Protein AF-A0A3B8KPY1-F1 (afdb_monomer_lite)

Sequence (95 aa):
MLMFIVGYIVANFILTRLHGRTALNPVLSVGLSLVVLVLFTYLATYYKPEGLSKEELASALSSMRYRRTGLIAGEAAGLGTYFFKLRKARGSSPS

Secondary structure (DSSP, 8-state):
-HHHHHHHHHHHHIIIIIIHHH---HHHHHHHHHHHHHHHHHHHHH---SS--HHHHHHHHHHHHHHHHHHHHHHHHHHHHHHHHHHHHHHT---

Radius of gyration: 17.1 Å; chains: 1; bounding box: 44×20×50 Å

Structure (mmCIF, N/CA/C/O backbone):
data_AF-A0A3B8KPY1-F1
#
_entry.id   AF-A0A3B8KPY1-F1
#
loop_
_atom_site.group_PDB
_atom_site.id
_atom_site.type_symbol
_atom_site.label_atom_id
_atom_site.label_alt_id
_atom_site.label_comp_id
_atom_site.label_asym_id
_atom_site.label_entity_id
_atom_site.label_seq_id
_atom_site.pdbx_PDB_ins_code
_atom_site.Cartn_x
_atom_site.Cartn_y
_atom_site.Cartn_z
_atom_site.occupancy
_atom_site.B_iso_or_equiv
_atom_site.auth_seq_id
_atom_site.auth_comp_id
_atom_site.auth_asym_id
_atom_site.auth_atom_id
_atom_site.pdbx_PDB_model_num
ATOM 1 N N . MET A 1 1 ? 2.104 3.405 11.804 1.00 60.97 1 MET A N 1
ATOM 2 C CA . MET A 1 1 ? 3.454 3.230 11.220 1.00 60.97 1 MET A CA 1
ATOM 3 C C . MET A 1 1 ? 3.628 1.872 10.536 1.00 60.97 1 MET A C 1
ATOM 5 O O . MET A 1 1 ? 3.920 1.857 9.352 1.00 60.97 1 MET A O 1
ATOM 9 N N . LEU A 1 2 ? 3.359 0.745 11.212 1.00 76.06 2 LEU A N 1
ATOM 10 C CA . LEU A 1 2 ? 3.517 -0.609 10.642 1.00 76.06 2 LEU A CA 1
ATOM 11 C C . LEU A 1 2 ? 2.786 -0.826 9.299 1.00 76.06 2 LEU A C 1
ATOM 13 O O . LEU A 1 2 ? 3.378 -1.315 8.348 1.00 76.06 2 LEU A O 1
ATOM 17 N N . MET A 1 3 ? 1.527 -0.392 9.188 1.00 73.81 3 MET A N 1
ATOM 18 C CA . MET A 1 3 ? 0.720 -0.560 7.965 1.00 73.81 3 MET A CA 1
ATOM 19 C C . MET A 1 3 ? 1.248 0.224 6.755 1.00 73.81 3 MET A C 1
ATOM 21 O O . MET A 1 3 ? 1.117 -0.225 5.622 1.00 73.81 3 MET A O 1
ATOM 25 N N . PHE A 1 4 ? 1.900 1.362 6.994 1.00 65.50 4 PHE A N 1
ATOM 26 C CA . PHE A 1 4 ? 2.570 2.130 5.945 1.00 65.50 4 PHE A CA 1
ATOM 27 C C . PH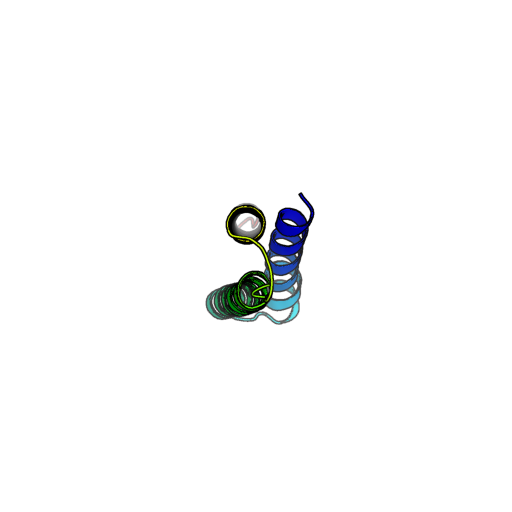E A 1 4 ? 3.787 1.377 5.397 1.00 65.50 4 PHE A C 1
ATOM 29 O O . PHE A 1 4 ? 3.973 1.284 4.187 1.00 65.50 4 PHE A O 1
ATOM 36 N N . ILE A 1 5 ? 4.575 0.771 6.291 1.00 72.38 5 ILE A N 1
ATOM 37 C CA . ILE A 1 5 ? 5.735 -0.053 5.926 1.00 72.38 5 ILE A CA 1
ATOM 38 C C . ILE A 1 5 ? 5.288 -1.281 5.124 1.00 72.38 5 ILE A C 1
ATOM 40 O O . ILE A 1 5 ? 5.896 -1.588 4.103 1.00 72.38 5 ILE A O 1
ATOM 44 N N . VAL A 1 6 ? 4.202 -1.945 5.537 1.00 74.38 6 VAL A N 1
ATOM 45 C CA . VAL A 1 6 ? 3.638 -3.095 4.809 1.00 74.38 6 VAL A CA 1
ATOM 46 C C . VAL A 1 6 ? 3.221 -2.6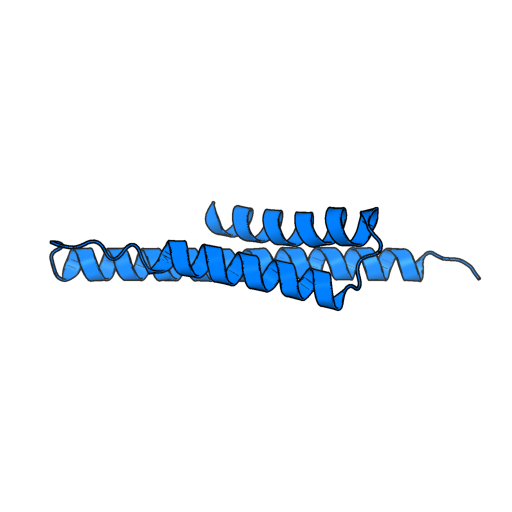96 3.390 1.00 74.38 6 VAL A C 1
ATOM 48 O O . VAL A 1 6 ? 3.663 -3.339 2.440 1.00 74.38 6 VAL A O 1
ATOM 51 N N . GLY A 1 7 ? 2.455 -1.609 3.229 1.00 66.31 7 GLY A N 1
ATOM 52 C CA . GLY A 1 7 ? 2.051 -1.115 1.904 1.00 66.31 7 GLY A CA 1
ATOM 53 C C . GLY A 1 7 ? 3.248 -0.777 1.007 1.00 66.31 7 GLY A C 1
ATOM 54 O O . GLY A 1 7 ? 3.296 -1.190 -0.152 1.00 66.31 7 GLY A O 1
ATOM 55 N N . TYR A 1 8 ? 4.263 -0.108 1.564 1.00 71.00 8 TYR A N 1
ATOM 56 C CA . TYR A 1 8 ? 5.496 0.229 0.847 1.00 71.00 8 TYR A CA 1
ATOM 57 C C . TYR A 1 8 ? 6.287 -1.011 0.412 1.00 71.00 8 TYR A C 1
ATOM 59 O O . TYR A 1 8 ? 6.702 -1.100 -0.745 1.00 71.00 8 TYR A O 1
ATOM 67 N N . ILE A 1 9 ? 6.494 -1.976 1.316 1.00 75.00 9 ILE A N 1
ATOM 68 C CA . ILE A 1 9 ? 7.254 -3.199 1.023 1.00 75.00 9 ILE A CA 1
ATOM 69 C C . ILE A 1 9 ? 6.549 -4.017 -0.051 1.00 75.00 9 ILE A C 1
ATOM 71 O O . ILE A 1 9 ? 7.213 -4.453 -0.986 1.00 75.00 9 ILE A O 1
ATOM 75 N N . VAL A 1 10 ? 5.232 -4.204 0.051 1.00 72.62 10 VAL A N 1
ATOM 76 C CA . VAL A 1 10 ? 4.452 -4.973 -0.926 1.00 72.62 10 VAL A CA 1
ATOM 77 C C . VAL A 1 10 ? 4.570 -4.353 -2.318 1.00 72.62 10 VAL A C 1
ATOM 79 O O . VAL A 1 10 ? 4.988 -5.036 -3.254 1.00 72.62 10 VAL A O 1
ATOM 82 N N . ALA A 1 11 ? 4.298 -3.052 -2.447 1.00 66.75 11 ALA A N 1
ATOM 83 C CA . ALA A 1 11 ? 4.358 -2.354 -3.729 1.00 66.75 11 ALA A CA 1
ATOM 84 C C . ALA A 1 11 ? 5.775 -2.367 -4.322 1.00 66.75 11 ALA A C 1
ATOM 86 O O . ALA A 1 11 ? 5.985 -2.734 -5.480 1.00 66.75 11 ALA A O 1
ATOM 87 N N . ASN A 1 12 ? 6.782 -2.038 -3.506 1.00 67.81 12 ASN A N 1
ATOM 88 C CA . ASN A 1 12 ? 8.173 -2.021 -3.943 1.00 67.81 12 ASN A CA 1
ATOM 89 C C . ASN A 1 12 ? 8.690 -3.435 -4.269 1.00 67.81 12 ASN A C 1
ATOM 91 O O . ASN A 1 12 ? 9.469 -3.591 -5.207 1.00 67.81 12 ASN A O 1
ATOM 95 N N . PHE A 1 13 ? 8.260 -4.479 -3.556 1.00 69.44 13 PHE A N 1
ATOM 96 C CA . PHE A 1 13 ? 8.639 -5.864 -3.845 1.00 69.44 13 PHE A CA 1
ATOM 97 C C . PHE A 1 13 ? 8.006 -6.358 -5.147 1.00 69.44 13 PHE A C 1
ATOM 99 O O . PHE A 1 13 ? 8.731 -6.854 -6.007 1.00 69.44 13 PHE A O 1
ATOM 106 N N . ILE A 1 14 ? 6.697 -6.170 -5.339 1.00 68.12 14 ILE A N 1
ATOM 107 C CA . ILE A 1 14 ? 6.002 -6.569 -6.573 1.00 68.12 14 ILE A CA 1
ATOM 108 C C . ILE A 1 14 ? 6.624 -5.853 -7.779 1.00 68.12 14 ILE A C 1
ATOM 110 O O . ILE A 1 14 ? 6.963 -6.478 -8.779 1.00 68.12 14 ILE A O 1
ATOM 114 N N . LEU A 1 15 ? 6.890 -4.555 -7.686 1.00 63.91 15 LEU A N 1
ATOM 115 C CA . LEU A 1 15 ? 7.450 -3.828 -8.824 1.00 63.91 15 LEU A CA 1
ATOM 116 C C . LEU A 1 15 ? 8.939 -4.134 -9.042 1.00 63.91 15 LEU A C 1
ATOM 118 O O . LEU A 1 15 ? 9.373 -4.329 -10.169 1.00 63.91 15 LEU A O 1
ATOM 122 N N . THR A 1 16 ? 9.749 -4.249 -7.989 1.00 63.38 16 THR A N 1
ATOM 123 C CA . THR A 1 16 ? 11.199 -4.455 -8.170 1.00 63.38 16 THR A CA 1
ATOM 124 C C . THR A 1 16 ? 11.549 -5.911 -8.488 1.00 63.38 16 THR A C 1
ATOM 126 O O . THR A 1 16 ? 12.450 -6.167 -9.284 1.00 63.38 16 THR A O 1
ATOM 129 N N . ARG A 1 17 ? 10.860 -6.888 -7.881 1.00 64.38 17 ARG A N 1
ATOM 130 C CA . ARG A 1 17 ? 11.129 -8.319 -8.105 1.00 64.38 17 ARG A CA 1
ATOM 131 C C . ARG A 1 17 ? 10.304 -8.894 -9.244 1.00 64.38 17 ARG A C 1
ATOM 133 O O . ARG A 1 17 ? 10.874 -9.633 -10.036 1.00 64.38 17 ARG A O 1
ATOM 140 N N . LEU A 1 18 ? 9.012 -8.580 -9.344 1.00 62.62 18 LEU A N 1
ATOM 141 C CA . LEU A 1 18 ? 8.152 -9.166 -10.374 1.00 62.62 18 LEU A CA 1
ATOM 142 C C . LEU A 1 18 ? 8.436 -8.497 -11.728 1.00 62.62 18 LEU A C 1
ATOM 144 O O . LEU A 1 18 ? 8.928 -9.179 -12.621 1.00 62.62 18 LEU A O 1
ATOM 148 N N . HIS A 1 19 ? 8.310 -7.174 -11.872 1.00 61.31 19 HIS A N 1
ATOM 149 C CA . HIS A 1 19 ? 8.673 -6.524 -13.144 1.00 61.31 19 HIS A CA 1
ATOM 150 C C . HIS A 1 19 ? 10.169 -6.676 -13.469 1.00 61.31 19 HIS A C 1
ATOM 152 O O . HIS A 1 19 ? 10.523 -7.092 -14.570 1.00 61.31 19 HIS A O 1
ATOM 158 N N . GLY A 1 20 ? 11.049 -6.407 -12.498 1.00 58.25 20 GLY A N 1
ATOM 159 C CA . GLY A 1 20 ? 12.498 -6.422 -12.717 1.00 58.25 20 GLY A CA 1
ATOM 160 C C . GLY A 1 20 ? 13.100 -7.791 -13.068 1.00 58.25 20 GLY A C 1
ATOM 161 O O . GLY A 1 20 ? 14.079 -7.827 -13.806 1.00 58.25 20 GLY A O 1
ATOM 162 N N . ARG A 1 21 ? 12.547 -8.916 -12.574 1.00 59.47 21 ARG A N 1
ATOM 163 C CA . ARG A 1 21 ? 13.058 -10.266 -12.912 1.00 59.47 21 ARG A CA 1
ATOM 164 C C . ARG A 1 21 ? 12.262 -11.010 -13.973 1.00 59.47 21 ARG A C 1
ATOM 166 O O . ARG A 1 21 ? 12.844 -11.864 -14.627 1.00 59.47 21 ARG A O 1
ATOM 173 N N . THR A 1 22 ? 10.964 -10.748 -14.120 1.00 56.31 22 THR A N 1
ATOM 174 C CA . THR A 1 22 ? 10.118 -11.525 -15.049 1.00 56.31 22 THR A CA 1
ATOM 175 C C . THR A 1 22 ? 9.761 -10.774 -16.327 1.00 56.31 22 THR A C 1
ATOM 177 O O . THR A 1 22 ? 9.043 -11.321 -17.155 1.00 56.31 22 THR A O 1
ATOM 180 N N . ALA A 1 23 ? 10.245 -9.534 -16.503 1.00 62.53 23 ALA A N 1
ATOM 181 C CA . ALA A 1 23 ? 9.869 -8.654 -17.617 1.00 62.53 23 ALA A CA 1
ATOM 182 C C . ALA A 1 23 ? 8.342 -8.495 -17.770 1.00 62.53 23 ALA A C 1
ATOM 184 O O . ALA A 1 23 ? 7.828 -8.198 -18.849 1.00 62.53 23 ALA A O 1
ATOM 185 N N . LEU A 1 24 ? 7.601 -8.696 -16.675 1.00 60.59 24 LEU A N 1
ATOM 186 C CA . LEU A 1 24 ? 6.149 -8.606 -16.656 1.00 60.59 24 LEU A CA 1
ATOM 187 C C . LEU A 1 24 ? 5.718 -7.196 -17.056 1.00 60.59 24 LEU A C 1
ATOM 189 O O . LEU A 1 24 ? 6.316 -6.223 -16.604 1.00 60.59 24 LEU A O 1
ATOM 193 N N . ASN A 1 25 ? 4.660 -7.052 -17.853 1.00 66.31 25 ASN A N 1
ATOM 194 C CA . ASN A 1 25 ? 4.183 -5.734 -18.272 1.00 66.31 25 ASN A CA 1
ATOM 195 C C . ASN A 1 25 ? 3.952 -4.825 -17.034 1.00 66.31 25 ASN A C 1
ATOM 197 O O . ASN A 1 25 ? 3.347 -5.275 -16.052 1.00 66.31 25 ASN A O 1
ATOM 201 N N . PRO A 1 26 ? 4.434 -3.565 -17.029 1.00 65.12 26 PRO A N 1
ATOM 202 C CA . PRO A 1 26 ? 4.269 -2.658 -15.892 1.00 65.12 26 PRO A CA 1
ATOM 203 C C . PRO A 1 26 ? 2.799 -2.486 -15.480 1.00 65.12 26 PRO A C 1
ATOM 205 O O . PRO A 1 26 ? 2.519 -2.374 -14.290 1.00 65.12 26 PRO A O 1
ATOM 208 N N . VAL A 1 27 ? 1.858 -2.569 -16.428 1.00 68.12 27 VAL A N 1
ATOM 209 C CA . VAL A 1 27 ? 0.411 -2.521 -16.152 1.00 68.12 27 VAL A CA 1
ATOM 210 C C . VAL A 1 27 ? -0.043 -3.711 -15.300 1.00 68.12 27 VAL A C 1
ATOM 212 O O . VAL A 1 27 ? -0.758 -3.525 -14.319 1.00 68.12 27 VAL A O 1
ATOM 215 N N . LEU A 1 28 ? 0.423 -4.925 -15.613 1.00 65.75 28 LEU A N 1
ATOM 216 C CA . LEU A 1 28 ? 0.112 -6.129 -14.832 1.00 65.75 28 LEU A CA 1
ATOM 217 C C . LEU A 1 28 ? 0.725 -6.070 -13.427 1.00 65.75 28 LEU A C 1
ATOM 219 O O . LEU A 1 28 ? 0.103 -6.514 -12.467 1.00 65.75 28 LEU A O 1
ATOM 223 N N . SER A 1 29 ? 1.917 -5.486 -13.292 1.00 65.00 29 SER A N 1
ATOM 224 C CA . SER A 1 29 ? 2.598 -5.354 -11.995 1.00 65.00 29 SER A CA 1
ATOM 225 C C . SER A 1 29 ? 1.885 -4.360 -11.069 1.00 65.00 29 SER A C 1
ATOM 227 O O . SER A 1 29 ? 1.741 -4.620 -9.876 1.00 65.00 29 SER A O 1
ATOM 229 N N . VAL A 1 30 ? 1.380 -3.252 -11.624 1.00 67.62 30 VAL A N 1
ATOM 230 C CA . VAL A 1 30 ? 0.517 -2.308 -10.896 1.00 67.62 30 VAL A CA 1
ATOM 231 C C . VAL A 1 30 ? -0.822 -2.960 -10.546 1.00 67.62 30 VAL A C 1
ATOM 233 O O . VAL A 1 30 ? -1.272 -2.842 -9.411 1.00 67.62 30 VAL A O 1
ATOM 236 N N . GLY A 1 31 ? -1.424 -3.708 -11.477 1.00 71.75 31 GLY A N 1
ATOM 237 C CA . GLY A 1 31 ? -2.658 -4.457 -11.225 1.00 71.75 31 GLY A CA 1
ATOM 238 C C . GLY A 1 31 ? -2.523 -5.445 -10.062 1.00 71.75 31 GLY A C 1
ATOM 239 O O . GLY A 1 31 ? -3.364 -5.459 -9.169 1.00 71.75 31 GLY A O 1
ATOM 240 N N . LEU A 1 32 ? -1.430 -6.210 -10.015 1.00 70.56 32 LEU A N 1
ATOM 241 C CA . LEU A 1 32 ? -1.121 -7.122 -8.907 1.00 70.56 32 LEU A CA 1
ATOM 242 C C . LEU A 1 32 ? -0.925 -6.392 -7.573 1.00 70.56 32 LEU A C 1
ATOM 244 O O . LEU A 1 32 ? -1.431 -6.858 -6.555 1.00 70.56 32 LEU A O 1
ATOM 248 N N . SER A 1 33 ? -0.240 -5.244 -7.573 1.00 69.25 33 SER A N 1
ATOM 249 C CA . SER A 1 33 ? -0.096 -4.405 -6.374 1.00 69.25 33 SER A CA 1
ATOM 250 C C . SER A 1 33 ? -1.461 -3.971 -5.833 1.00 69.25 33 SER A C 1
ATOM 252 O O . SER A 1 33 ? -1.759 -4.199 -4.660 1.00 69.25 33 SER A O 1
ATOM 254 N N . LEU A 1 34 ? -2.334 -3.475 -6.716 1.00 71.31 34 LEU A N 1
ATOM 255 C CA . LEU A 1 34 ? -3.679 -3.033 -6.352 1.00 71.31 34 LEU A CA 1
ATOM 256 C C . LEU A 1 34 ? -4.557 -4.184 -5.847 1.00 71.31 34 LEU A C 1
ATOM 258 O O . LEU A 1 34 ? -5.291 -4.007 -4.878 1.00 71.31 34 LEU A O 1
ATOM 262 N N . VAL A 1 35 ? -4.472 -5.373 -6.453 1.00 77.25 35 VAL A N 1
ATOM 263 C CA . VAL A 1 35 ? -5.192 -6.567 -5.971 1.00 77.25 35 VAL A CA 1
ATOM 264 C C . VAL A 1 35 ? -4.751 -6.924 -4.554 1.00 77.25 35 VAL A C 1
ATOM 266 O O . VAL A 1 35 ? -5.593 -7.173 -3.691 1.00 77.25 35 VAL A O 1
ATOM 269 N N . VAL A 1 36 ? -3.444 -6.900 -4.284 1.00 75.06 36 VAL A N 1
ATOM 270 C CA . VAL A 1 36 ? -2.915 -7.178 -2.946 1.00 75.06 36 VAL A CA 1
ATOM 271 C C . VAL A 1 36 ? -3.345 -6.093 -1.953 1.00 75.06 36 VAL A C 1
ATOM 273 O O . VAL A 1 36 ? -3.778 -6.433 -0.851 1.00 75.06 36 VAL A O 1
ATOM 276 N N . LEU A 1 37 ? -3.334 -4.811 -2.333 1.00 74.44 37 LEU A N 1
ATOM 277 C CA . LEU A 1 37 ? -3.865 -3.736 -1.489 1.00 74.44 37 LEU A CA 1
ATOM 278 C C . LEU A 1 37 ? -5.345 -3.936 -1.173 1.00 74.44 37 LEU A C 1
ATOM 280 O O . LEU A 1 37 ? -5.742 -3.765 -0.020 1.00 74.44 37 LEU A O 1
ATOM 284 N N . VAL A 1 38 ? -6.165 -4.292 -2.163 1.00 75.38 38 VAL A N 1
ATOM 285 C CA . VAL A 1 38 ? -7.591 -4.573 -1.953 1.00 75.38 38 VAL A CA 1
ATOM 286 C C . VAL A 1 38 ? -7.757 -5.719 -0.958 1.00 75.38 38 VAL A C 1
ATOM 288 O O . VAL A 1 38 ? -8.569 -5.606 -0.043 1.00 75.38 38 VAL A O 1
ATOM 291 N N . LEU A 1 39 ? -6.939 -6.769 -1.062 1.00 75.12 39 LEU A N 1
ATOM 292 C CA . LEU A 1 39 ? -6.971 -7.916 -0.155 1.00 75.12 39 LEU A CA 1
ATOM 293 C C . LEU A 1 39 ? -6.572 -7.537 1.282 1.00 75.12 39 LEU A C 1
ATOM 295 O O . LEU A 1 39 ? -7.272 -7.878 2.236 1.00 75.12 39 LEU A O 1
ATOM 299 N N . PHE A 1 40 ? -5.493 -6.766 1.451 1.00 70.62 40 PHE A N 1
ATOM 300 C CA . PHE A 1 40 ? -5.072 -6.261 2.763 1.00 70.62 40 PHE A CA 1
ATOM 301 C C . PHE A 1 40 ? -6.063 -5.255 3.344 1.00 70.62 40 PHE A C 1
ATOM 303 O O . PHE A 1 40 ? -6.302 -5.250 4.550 1.00 70.62 40 PHE A O 1
ATOM 310 N N . THR A 1 41 ? -6.677 -4.428 2.499 1.00 68.62 41 THR A N 1
ATOM 311 C CA . THR A 1 41 ? -7.735 -3.506 2.912 1.00 68.62 41 THR A CA 1
ATOM 312 C C . THR A 1 41 ? -8.955 -4.292 3.369 1.00 68.62 41 THR A C 1
ATOM 314 O O . THR A 1 41 ? -9.486 -4.005 4.437 1.00 68.62 41 THR A O 1
ATOM 317 N N . TYR A 1 42 ? -9.367 -5.323 2.629 1.00 68.81 42 TYR A N 1
ATOM 318 C CA . TYR A 1 42 ? -10.460 -6.209 3.019 1.00 68.81 42 TYR A CA 1
ATOM 319 C C . TYR A 1 42 ? -10.192 -6.849 4.387 1.00 68.81 42 TYR A C 1
ATOM 321 O O . TYR A 1 42 ? -11.002 -6.687 5.299 1.00 68.81 42 TYR A O 1
ATOM 329 N N . LEU A 1 43 ? -9.016 -7.457 4.583 1.00 67.06 43 LEU A N 1
ATOM 330 C CA . LEU A 1 43 ? -8.611 -8.050 5.865 1.00 67.06 43 LEU A CA 1
ATOM 331 C C . LEU A 1 43 ? -8.557 -7.025 7.009 1.00 67.06 43 LEU A C 1
ATOM 333 O O . LEU A 1 43 ? -8.943 -7.334 8.133 1.00 67.06 43 LEU A O 1
ATOM 337 N N . ALA A 1 44 ? -8.132 -5.790 6.730 1.00 63.03 44 ALA A N 1
ATOM 338 C CA . ALA A 1 44 ? -8.091 -4.717 7.721 1.00 63.03 44 ALA A CA 1
ATOM 339 C C . ALA A 1 44 ? -9.474 -4.136 8.072 1.00 63.03 44 ALA A C 1
ATOM 341 O O . ALA A 1 44 ? -9.581 -3.442 9.081 1.00 63.03 44 ALA A O 1
ATOM 342 N N . THR A 1 45 ? -10.505 -4.382 7.252 1.00 60.34 45 THR A N 1
ATOM 343 C CA . THR A 1 45 ? -11.841 -3.768 7.396 1.00 60.34 45 THR A CA 1
ATOM 344 C C . THR A 1 45 ? -12.922 -4.767 7.822 1.00 60.34 45 THR A C 1
ATOM 346 O O . THR A 1 45 ? -13.877 -4.378 8.488 1.00 60.34 45 THR A O 1
ATOM 349 N N . TYR A 1 46 ? -12.799 -6.043 7.443 1.00 58.44 46 TYR A N 1
ATOM 350 C CA . TYR A 1 46 ? -13.832 -7.059 7.692 1.00 58.44 46 TYR A CA 1
ATOM 351 C C . TYR A 1 46 ? -13.704 -7.797 9.024 1.00 58.44 46 TYR A C 1
ATOM 353 O O . TYR A 1 46 ? -14.611 -8.543 9.386 1.00 58.44 46 TYR A O 1
ATOM 361 N N . TYR A 1 47 ? -12.657 -7.534 9.808 1.00 62.75 47 TYR A N 1
ATOM 362 C CA . TYR A 1 47 ? -12.662 -7.881 11.227 1.00 62.75 47 TYR A CA 1
ATOM 363 C C . TYR A 1 47 ? -13.564 -6.876 11.959 1.00 62.75 47 TYR A C 1
ATOM 365 O O . TYR A 1 47 ? -13.082 -5.918 12.560 1.00 62.75 47 TYR A O 1
ATOM 373 N N . LYS A 1 48 ? -14.889 -7.027 11.832 1.00 62.84 48 LYS A N 1
ATOM 374 C CA . LYS A 1 48 ? -15.848 -6.271 12.644 1.00 62.84 48 LYS A CA 1
ATOM 375 C C . LYS A 1 48 ? -15.827 -6.874 14.046 1.00 62.84 48 LYS A C 1
ATOM 377 O O . LYS A 1 48 ? -16.280 -8.003 14.200 1.00 62.84 48 LYS A O 1
ATOM 382 N N . PRO A 1 49 ? -15.291 -6.175 15.056 1.00 63.78 49 PRO A N 1
ATOM 383 C CA . PRO A 1 49 ? -15.390 -6.665 16.418 1.00 63.78 49 PRO A CA 1
ATOM 384 C C . PRO A 1 49 ? -16.863 -6.665 16.843 1.00 63.78 49 PRO A C 1
ATOM 386 O O . PRO A 1 49 ? -17.520 -5.622 16.862 1.00 63.78 49 PRO A O 1
ATOM 389 N N . GLU A 1 50 ? -17.391 -7.850 17.127 1.00 73.69 50 GLU A N 1
ATOM 390 C CA . GLU A 1 50 ? -18.737 -8.036 17.664 1.00 73.69 50 GLU A CA 1
ATOM 391 C C . GLU A 1 50 ? -18.720 -7.868 19.190 1.00 73.69 50 GLU A C 1
ATOM 393 O O . GLU A 1 50 ? -17.699 -8.091 19.838 1.00 73.69 50 GLU A O 1
ATOM 398 N N . GLY A 1 51 ? -19.843 -7.441 19.774 1.00 75.19 51 GLY A N 1
ATOM 399 C CA . GLY A 1 51 ? -19.984 -7.320 21.232 1.00 75.19 51 GLY A CA 1
ATOM 400 C C . GLY A 1 51 ? -19.334 -6.089 21.881 1.00 75.19 51 GLY A C 1
ATOM 401 O O . GLY A 1 51 ? -19.290 -6.021 23.104 1.00 75.19 51 GLY A O 1
ATOM 402 N N . LEU A 1 52 ? -18.856 -5.113 21.101 1.00 78.25 52 LEU A N 1
ATOM 403 C CA . LEU A 1 52 ? -18.305 -3.857 21.626 1.00 78.25 52 LEU A CA 1
ATOM 404 C C . LEU A 1 52 ? -19.385 -2.807 21.924 1.00 78.25 52 LEU A C 1
ATOM 406 O O . LEU A 1 52 ? -20.395 -2.705 21.220 1.00 78.25 52 LEU A O 1
ATOM 410 N N . SER A 1 53 ? -19.120 -1.957 22.918 1.00 83.81 53 SER A N 1
ATOM 411 C CA . SER A 1 53 ? -19.903 -0.741 23.164 1.00 83.81 53 SER A CA 1
ATOM 412 C C . SER A 1 53 ? -19.779 0.259 21.999 1.00 83.81 53 SER A C 1
ATOM 414 O O . SER A 1 53 ? -18.872 0.182 21.167 1.00 83.81 53 SER A O 1
ATOM 416 N N . LYS A 1 54 ? -20.690 1.242 21.919 1.00 80.56 54 LYS A N 1
ATOM 417 C CA . LYS A 1 54 ? -20.694 2.248 20.832 1.00 80.56 54 LYS A CA 1
ATOM 418 C C . LYS A 1 54 ? -19.380 3.040 20.748 1.00 80.56 54 LYS A C 1
ATOM 420 O O . LYS A 1 54 ? -18.940 3.379 19.650 1.00 80.56 54 LYS A O 1
ATOM 425 N N . GLU A 1 55 ? -18.758 3.317 21.891 1.00 83.38 55 GLU A N 1
ATOM 426 C CA . GLU A 1 55 ? -17.499 4.063 22.003 1.00 83.38 55 GLU A CA 1
ATOM 427 C C . GLU A 1 55 ? -16.303 3.220 21.541 1.00 83.38 55 GLU A C 1
ATOM 429 O O . GLU A 1 55 ? -15.481 3.676 20.740 1.00 83.38 55 GLU A O 1
ATOM 434 N N . GLU A 1 56 ? -16.248 1.954 21.955 1.00 80.19 56 GLU A N 1
ATOM 435 C CA . GLU A 1 56 ? -15.219 1.007 21.517 1.00 80.19 56 GLU A CA 1
ATOM 436 C C . GLU A 1 56 ? -15.335 0.693 20.021 1.00 80.19 56 GLU A C 1
ATOM 438 O O . GLU A 1 56 ? -14.324 0.621 19.320 1.00 80.19 56 GLU A O 1
ATOM 443 N N . LEU A 1 57 ? -16.561 0.585 19.499 1.00 80.00 57 LEU A N 1
ATOM 444 C CA . LEU A 1 57 ? -16.816 0.411 18.072 1.00 80.00 57 LEU A CA 1
ATOM 445 C C . LEU A 1 57 ? -16.325 1.620 17.262 1.00 80.00 57 LEU A C 1
ATOM 447 O O . LEU A 1 57 ? -15.689 1.446 16.221 1.00 80.00 57 LEU A O 1
ATOM 451 N N . ALA A 1 58 ? -16.572 2.845 17.736 1.00 80.56 58 ALA A N 1
ATOM 452 C CA . ALA A 1 58 ? -16.083 4.060 17.083 1.00 80.56 58 ALA A CA 1
ATOM 453 C C . ALA A 1 58 ? -14.545 4.126 17.073 1.00 80.56 58 ALA A C 1
ATOM 455 O O . ALA A 1 58 ? -13.942 4.440 16.039 1.00 80.56 58 ALA A O 1
ATOM 456 N N . SER A 1 59 ? -13.904 3.762 18.188 1.00 81.00 59 SER A N 1
ATOM 457 C CA . SER A 1 59 ? -12.443 3.662 18.293 1.00 81.00 59 SER A CA 1
ATOM 458 C C . SER A 1 59 ? -11.870 2.594 17.349 1.00 81.00 59 SER A C 1
ATOM 460 O O . SER A 1 59 ? -10.926 2.858 16.597 1.00 81.00 59 SER A O 1
ATOM 462 N N . ALA A 1 60 ? -12.497 1.414 17.289 1.00 77.12 60 ALA A N 1
ATOM 463 C CA . ALA A 1 60 ? -12.107 0.336 16.385 1.00 77.12 60 ALA A CA 1
ATOM 464 C C . ALA A 1 60 ? -12.235 0.747 14.908 1.00 77.12 60 ALA A C 1
ATOM 466 O O . ALA A 1 60 ? -11.304 0.543 14.126 1.00 77.12 60 ALA A O 1
ATOM 467 N N . LEU A 1 61 ? -13.341 1.394 14.525 1.00 79.12 61 LEU A N 1
ATOM 468 C CA . LEU A 1 61 ? -13.557 1.919 13.170 1.00 79.12 61 LEU A CA 1
ATOM 469 C C . LEU A 1 61 ? -12.551 3.013 12.798 1.00 79.12 61 LEU A C 1
ATOM 471 O O . LEU A 1 61 ? -12.052 3.033 11.670 1.00 79.12 61 LEU A O 1
ATOM 475 N N . SER A 1 62 ? -12.214 3.897 13.739 1.00 81.38 62 SER A N 1
ATOM 476 C CA . SER A 1 62 ? -11.163 4.902 13.549 1.00 81.38 62 SER A CA 1
ATOM 477 C C . SER A 1 62 ? -9.797 4.242 13.329 1.00 81.38 62 SER A C 1
ATOM 479 O O . SER A 1 62 ? -9.097 4.565 12.365 1.00 81.38 62 SER A O 1
ATOM 481 N N . SER A 1 63 ? -9.451 3.234 14.139 1.00 78.88 63 SER A N 1
ATOM 482 C CA . SER A 1 63 ? -8.219 2.451 13.975 1.00 78.88 63 SER A CA 1
ATOM 483 C C . SER A 1 63 ? -8.164 1.753 12.613 1.00 78.88 63 SER A C 1
ATOM 485 O O . SER A 1 63 ? -7.141 1.825 11.928 1.00 78.88 63 SER A O 1
ATOM 487 N N . MET A 1 64 ? -9.266 1.136 12.170 1.00 76.75 64 MET A N 1
ATOM 488 C CA . MET A 1 64 ? -9.369 0.511 10.845 1.00 76.75 64 MET A CA 1
ATOM 489 C C . MET A 1 64 ? -9.146 1.525 9.716 1.00 76.75 64 MET A C 1
ATOM 491 O O . MET A 1 64 ? -8.366 1.263 8.796 1.00 76.75 64 MET A O 1
ATOM 495 N N . ARG A 1 65 ? -9.760 2.714 9.803 1.00 77.88 65 ARG A N 1
ATOM 496 C CA . ARG A 1 65 ? -9.549 3.798 8.827 1.00 77.88 65 ARG A CA 1
ATOM 497 C C . ARG A 1 65 ? -8.089 4.240 8.780 1.00 77.88 65 ARG A C 1
ATOM 499 O O . ARG A 1 65 ? -7.529 4.327 7.692 1.00 77.88 65 ARG A O 1
ATOM 506 N N . TYR A 1 66 ? -7.450 4.439 9.931 1.00 78.25 66 TYR A N 1
ATOM 507 C CA . TYR A 1 66 ? -6.031 4.803 9.995 1.00 78.25 66 TYR A CA 1
ATOM 508 C C . TYR A 1 66 ? -5.117 3.738 9.378 1.00 78.25 66 TYR A C 1
ATOM 510 O O . TYR A 1 66 ? -4.181 4.074 8.648 1.00 78.25 66 TYR A O 1
ATOM 518 N N . ARG A 1 67 ? -5.389 2.452 9.632 1.00 76.31 67 ARG A N 1
ATOM 519 C CA . ARG A 1 67 ? -4.640 1.335 9.032 1.00 76.31 67 ARG A CA 1
ATOM 520 C C . ARG A 1 67 ? -4.788 1.319 7.511 1.00 76.31 67 ARG A C 1
ATOM 522 O O . ARG A 1 67 ? -3.777 1.218 6.818 1.00 76.31 67 ARG A O 1
ATOM 529 N N . ARG A 1 68 ? -6.013 1.497 7.003 1.00 77.00 68 ARG A N 1
ATOM 530 C CA . ARG A 1 68 ? -6.303 1.600 5.565 1.00 77.00 68 ARG A CA 1
ATOM 531 C C . ARG A 1 68 ? -5.575 2.780 4.921 1.00 77.00 68 ARG A C 1
ATOM 533 O O . ARG A 1 68 ? -4.904 2.595 3.912 1.00 77.00 68 ARG A O 1
ATOM 540 N N . THR A 1 69 ? -5.662 3.971 5.511 1.00 80.31 69 THR A N 1
ATOM 541 C CA . THR A 1 69 ? -4.962 5.159 4.997 1.00 80.31 69 THR A CA 1
ATOM 542 C C . THR A 1 69 ? -3.450 4.941 4.972 1.00 80.31 69 THR A C 1
ATOM 544 O O . THR A 1 69 ? -2.797 5.285 3.991 1.00 80.31 69 THR A O 1
ATOM 547 N N . GLY A 1 70 ? -2.897 4.307 6.011 1.00 78.75 70 GLY A N 1
ATOM 548 C CA . GLY A 1 70 ? -1.485 3.934 6.060 1.00 78.75 70 GLY A CA 1
ATOM 549 C C . GLY A 1 70 ? -1.073 2.996 4.924 1.00 78.75 70 GLY A C 1
ATOM 550 O O . GLY A 1 70 ? -0.066 3.263 4.275 1.00 78.75 70 GLY A O 1
ATOM 551 N N . LEU A 1 71 ? -1.853 1.941 4.657 1.00 75.06 71 LEU A N 1
ATOM 552 C CA . LEU A 1 71 ? -1.598 1.001 3.555 1.00 75.06 71 LEU A CA 1
ATOM 553 C C . LEU A 1 71 ? -1.581 1.707 2.193 1.00 75.06 71 LEU A C 1
ATOM 555 O O . LEU A 1 71 ? -0.626 1.541 1.437 1.00 75.06 71 LEU A O 1
ATOM 559 N N . ILE A 1 72 ? -2.591 2.541 1.920 1.00 77.44 72 ILE A N 1
ATOM 560 C CA . ILE A 1 72 ? -2.712 3.287 0.657 1.00 77.44 72 ILE A CA 1
ATOM 561 C C . ILE A 1 72 ? -1.530 4.247 0.476 1.00 77.44 72 ILE A C 1
ATOM 563 O O . ILE A 1 72 ? -0.912 4.287 -0.586 1.00 77.44 72 ILE A O 1
ATOM 567 N N . ALA A 1 73 ? -1.184 5.006 1.520 1.00 78.50 73 ALA A N 1
ATOM 568 C CA . ALA A 1 73 ? -0.063 5.939 1.468 1.00 78.50 73 ALA A CA 1
ATOM 569 C C . ALA A 1 73 ? 1.281 5.214 1.261 1.00 78.50 73 ALA A C 1
ATOM 571 O O . ALA A 1 73 ? 2.129 5.691 0.506 1.00 78.50 73 ALA A O 1
ATOM 572 N N . GLY A 1 74 ? 1.460 4.047 1.892 1.00 75.56 74 GLY A N 1
ATOM 573 C CA . GLY A 1 74 ? 2.641 3.203 1.715 1.00 75.56 74 GLY A CA 1
ATOM 574 C C . GLY A 1 74 ? 2.772 2.672 0.288 1.00 75.56 74 GLY A C 1
ATOM 575 O O . GLY A 1 74 ? 3.845 2.767 -0.307 1.00 75.56 74 GLY A O 1
ATOM 576 N N . GLU A 1 75 ? 1.680 2.169 -0.291 1.00 76.56 75 GLU A N 1
ATOM 577 C CA . GLU A 1 75 ? 1.672 1.701 -1.680 1.00 76.56 75 GLU A CA 1
ATOM 578 C C . GLU A 1 75 ? 1.968 2.832 -2.671 1.00 76.56 75 GLU A C 1
ATOM 580 O O . GLU A 1 75 ? 2.806 2.660 -3.557 1.00 76.56 75 GLU A O 1
ATOM 585 N N . ALA A 1 76 ? 1.360 4.010 -2.493 1.00 77.44 76 ALA A N 1
ATOM 586 C CA . ALA A 1 76 ? 1.634 5.175 -3.332 1.00 77.44 76 ALA A CA 1
ATOM 587 C C . ALA A 1 76 ? 3.121 5.577 -3.288 1.00 77.44 76 ALA A C 1
ATOM 589 O O . ALA A 1 76 ? 3.726 5.848 -4.329 1.00 77.44 76 ALA A O 1
ATOM 590 N N . ALA A 1 77 ? 3.739 5.550 -2.100 1.00 79.56 77 ALA A N 1
ATOM 591 C CA . ALA A 1 77 ? 5.171 5.799 -1.941 1.00 79.56 77 ALA A CA 1
ATOM 592 C C . ALA A 1 77 ? 6.037 4.720 -2.625 1.00 79.56 77 ALA A C 1
ATOM 594 O O . ALA A 1 77 ? 7.049 5.044 -3.258 1.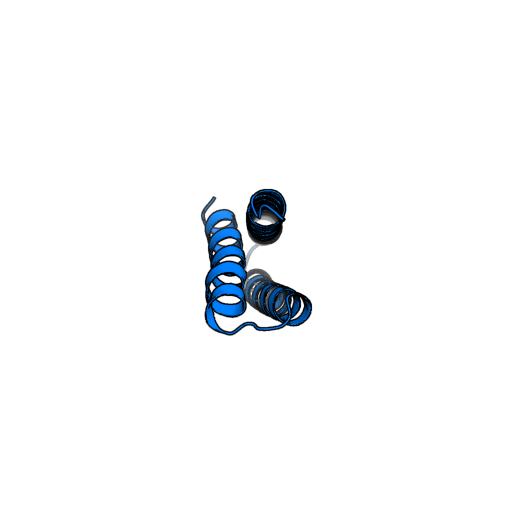00 79.56 77 ALA A O 1
ATOM 595 N N . GLY A 1 78 ? 5.636 3.446 -2.542 1.00 75.81 78 GLY A N 1
ATOM 596 C CA . GLY A 1 78 ? 6.313 2.332 -3.214 1.00 75.81 78 GLY A CA 1
ATOM 597 C C . GLY A 1 78 ? 6.253 2.445 -4.741 1.00 75.81 78 GLY A C 1
ATOM 598 O O . GLY A 1 78 ? 7.287 2.355 -5.409 1.00 75.81 78 GLY A O 1
ATOM 599 N N . LEU A 1 79 ? 5.069 2.742 -5.287 1.00 76.69 79 LEU A N 1
ATOM 600 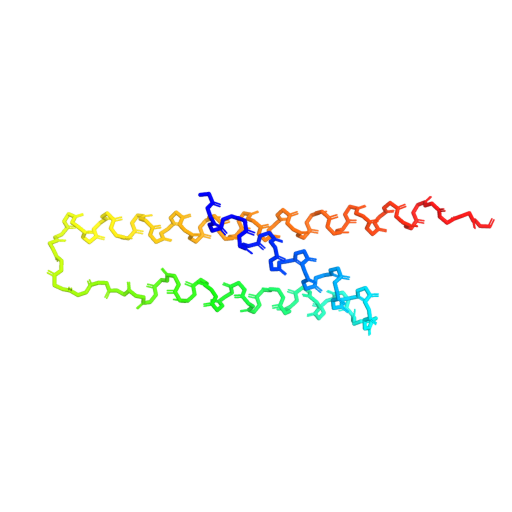C CA . LEU A 1 79 ? 4.852 3.024 -6.711 1.00 76.69 79 LEU A CA 1
ATOM 601 C C . LEU A 1 79 ? 5.703 4.209 -7.183 1.00 76.69 79 LEU A C 1
ATOM 603 O O . LEU A 1 79 ? 6.437 4.093 -8.167 1.00 76.69 79 LEU A O 1
ATOM 607 N N . GLY A 1 80 ? 5.656 5.334 -6.462 1.00 76.94 80 GLY A N 1
ATOM 608 C CA . GLY A 1 80 ? 6.426 6.533 -6.799 1.00 76.94 80 GLY A CA 1
ATOM 609 C C . GLY A 1 80 ? 7.934 6.274 -6.831 1.00 76.94 80 GLY A C 1
ATOM 610 O O . GLY A 1 80 ? 8.616 6.662 -7.781 1.00 76.94 80 GLY A O 1
ATOM 611 N N . THR A 1 81 ? 8.449 5.538 -5.842 1.00 78.94 81 THR A N 1
ATOM 612 C CA . THR A 1 81 ? 9.868 5.151 -5.772 1.00 78.94 81 THR A CA 1
ATOM 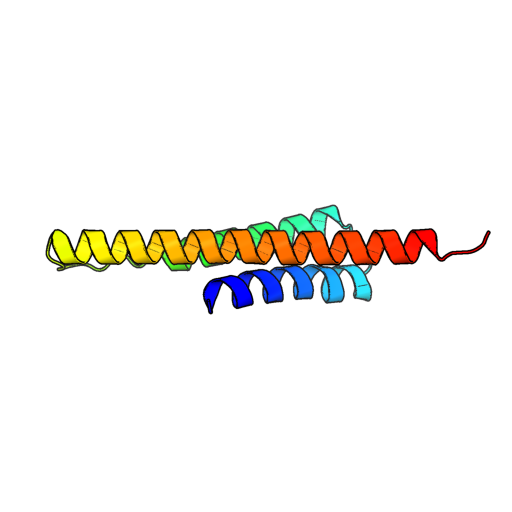613 C C . THR A 1 81 ? 10.283 4.308 -6.976 1.00 78.94 81 THR A C 1
ATOM 615 O O . THR A 1 81 ? 11.351 4.524 -7.557 1.00 78.94 81 THR A O 1
ATOM 618 N N . TYR A 1 82 ? 9.438 3.358 -7.377 1.00 73.75 82 TYR A N 1
ATOM 619 C CA . TYR A 1 82 ? 9.690 2.515 -8.536 1.00 73.75 82 TYR A CA 1
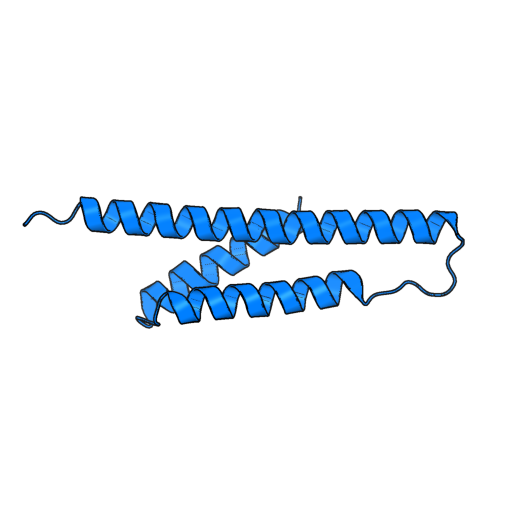ATOM 620 C C . TYR A 1 82 ? 9.729 3.318 -9.846 1.00 73.75 82 TYR A C 1
ATOM 622 O O . TYR A 1 82 ? 10.711 3.228 -10.586 1.00 73.75 82 TYR A O 1
ATOM 630 N N . PHE A 1 83 ? 8.723 4.160 -10.110 1.00 75.75 83 PHE A N 1
ATOM 631 C CA . PHE A 1 83 ? 8.701 4.995 -11.318 1.00 75.75 83 PHE A CA 1
ATOM 632 C C . PHE A 1 83 ? 9.871 5.983 -11.366 1.00 75.75 83 PHE A C 1
ATOM 634 O O . PHE A 1 83 ? 10.444 6.206 -12.433 1.00 75.75 83 PHE A O 1
ATOM 641 N N . PHE A 1 84 ? 10.279 6.526 -10.216 1.00 78.75 84 PHE A N 1
ATOM 642 C CA . PHE A 1 84 ? 11.459 7.381 -10.123 1.00 78.75 84 PHE A CA 1
ATOM 643 C C . PHE A 1 84 ? 12.745 6.633 -10.508 1.00 78.75 84 PHE A C 1
ATOM 645 O O . PHE A 1 84 ? 13.528 7.126 -11.325 1.00 78.75 84 PHE A O 1
ATOM 652 N N . LYS A 1 85 ? 12.948 5.414 -9.984 1.00 76.06 85 LYS A N 1
ATOM 653 C CA . LYS A 1 85 ? 14.092 4.561 -10.352 1.00 76.06 85 LYS A CA 1
ATOM 654 C C . LYS A 1 85 ? 14.080 4.194 -11.835 1.00 76.06 85 LYS A C 1
ATOM 656 O O . LYS A 1 85 ? 15.115 4.300 -12.490 1.00 76.06 85 LYS A O 1
ATOM 661 N N . LEU A 1 86 ? 12.918 3.819 -12.372 1.00 72.94 86 LEU A N 1
ATOM 662 C CA . LEU A 1 86 ? 12.761 3.467 -13.783 1.00 72.94 86 LEU A CA 1
ATOM 663 C C . LEU A 1 86 ? 13.082 4.658 -14.702 1.00 72.94 86 LEU A C 1
ATOM 665 O O . LEU A 1 86 ? 13.795 4.506 -15.693 1.00 72.94 86 LEU A O 1
ATOM 669 N N . ARG A 1 87 ? 12.611 5.862 -14.344 1.00 76.56 87 ARG A N 1
ATOM 670 C CA . ARG A 1 87 ? 12.928 7.106 -15.061 1.00 76.56 87 ARG A CA 1
ATOM 671 C C . ARG A 1 87 ? 14.426 7.403 -15.036 1.00 76.56 87 ARG A C 1
ATOM 673 O O . ARG A 1 87 ? 14.984 7.736 -16.078 1.00 76.56 87 ARG A O 1
ATOM 680 N N . LYS A 1 88 ? 15.078 7.257 -13.877 1.00 77.50 88 LYS A N 1
ATOM 681 C CA . LYS A 1 88 ? 16.526 7.476 -13.742 1.00 77.50 88 LYS A CA 1
ATOM 682 C C . LYS A 1 88 ? 17.329 6.501 -14.612 1.00 77.50 88 LYS A C 1
ATOM 684 O O . LYS A 1 88 ? 18.238 6.945 -15.298 1.00 77.50 88 LYS A O 1
ATOM 689 N N . ALA A 1 89 ? 16.949 5.221 -14.643 1.00 69.88 89 ALA A N 1
ATOM 690 C CA . ALA A 1 89 ? 17.606 4.203 -15.469 1.00 69.88 89 ALA A CA 1
ATOM 691 C C . ALA A 1 89 ? 17.468 4.464 -16.983 1.00 69.88 89 ALA A C 1
ATOM 693 O O . ALA A 1 89 ? 18.414 4.248 -17.738 1.00 69.88 89 ALA A O 1
ATOM 694 N N . ARG A 1 90 ? 16.312 4.973 -17.435 1.00 63.44 90 ARG A N 1
ATOM 695 C CA . ARG A 1 90 ? 16.107 5.364 -18.843 1.00 63.44 90 ARG A CA 1
ATOM 696 C C . ARG A 1 90 ? 16.889 6.618 -19.236 1.00 63.44 90 ARG A C 1
ATOM 698 O O . ARG A 1 90 ? 17.346 6.704 -20.365 1.00 63.44 90 ARG A O 1
ATOM 705 N N . GLY A 1 91 ? 17.054 7.572 -18.318 1.00 60.28 91 GLY A N 1
ATOM 706 C CA . GLY A 1 91 ? 17.822 8.798 -18.564 1.00 60.28 91 GLY A CA 1
ATOM 707 C C . GLY A 1 91 ? 19.344 8.612 -18.561 1.00 60.28 91 GLY A C 1
ATOM 708 O O . GLY A 1 91 ? 20.052 9.485 -19.042 1.00 60.28 91 GLY A O 1
ATOM 709 N N . SER A 1 92 ? 19.851 7.496 -18.027 1.00 58.16 92 SER A N 1
ATOM 710 C CA . SER A 1 92 ? 21.285 7.181 -17.963 1.00 58.16 92 SER A CA 1
ATOM 711 C C . SER A 1 92 ? 21.769 6.227 -19.061 1.00 58.16 92 SER A C 1
ATOM 713 O O . SER A 1 92 ? 22.889 5.737 -18.962 1.00 58.16 92 SER A O 1
ATOM 715 N N . SER A 1 93 ? 20.942 5.915 -20.064 1.00 43.19 93 SER A N 1
ATOM 716 C CA . SER A 1 93 ? 21.372 5.150 -21.242 1.00 43.19 93 SER A CA 1
ATOM 717 C C . SER A 1 93 ? 21.953 6.130 -22.271 1.00 43.19 93 SER A C 1
ATOM 719 O O . SER A 1 93 ? 21.177 6.920 -22.812 1.00 43.19 93 SER A O 1
ATOM 721 N N . PRO A 1 94 ? 23.277 6.148 -22.518 1.00 51.41 94 PRO A N 1
ATOM 722 C CA . PRO A 1 94 ? 23.836 6.929 -23.610 1.00 51.41 94 PRO A CA 1
ATOM 723 C C . PRO A 1 94 ? 23.464 6.249 -24.932 1.00 51.41 94 PRO A C 1
ATOM 725 O O . PRO A 1 94 ? 23.570 5.027 -25.051 1.00 51.41 94 PRO A O 1
ATOM 728 N N . SER A 1 95 ? 22.971 7.052 -25.875 1.00 43.56 95 SER A N 1
ATOM 729 C CA . SER A 1 95 ? 22.807 6.698 -27.290 1.00 43.56 95 SER A CA 1
ATOM 730 C C . SER A 1 95 ? 24.135 6.336 -27.936 1.00 43.56 95 SER A C 1
ATOM 732 O O . SER A 1 95 ? 25.105 7.072 -27.636 1.00 43.56 95 SER A O 1
#

pLDDT: mean 70.79, std 8.2, range [43.19, 83.81]

Foldseek 3Di:
DVLLQVLQCLLLCLLCPVCVPVVPDVVVSVVVSVVVLVVVLCVLQVPQDPPDDPVVNVVSVVVSVVSNVSNVNSNVVNVVVSVVVVVVVVVPDDD